Protein AF-A0A484C9Z3-F1 (afdb_monomer_lite)

Radius of gyration: 20.89 Å; chains: 1; bounding box: 57×28×44 Å

Structure (mmCIF, N/CA/C/O backbone):
data_AF-A0A484C9Z3-F1
#
_entry.id   AF-A0A484C9Z3-F1
#
loop_
_atom_site.group_PDB
_atom_site.id
_atom_site.type_symbol
_atom_site.label_atom_id
_atom_site.label_alt_id
_atom_site.label_comp_id
_atom_site.label_asym_id
_atom_site.label_entity_id
_atom_site.label_seq_id
_atom_site.pdbx_PDB_ins_code
_atom_site.Cartn_x
_atom_site.Cartn_y
_atom_site.Cartn_z
_atom_site.occupancy
_atom_site.B_iso_or_equiv
_atom_site.auth_seq_id
_atom_site.auth_comp_id
_atom_site.auth_asym_id
_atom_site.auth_atom_id
_atom_site.pdbx_PDB_model_num
ATOM 1 N N . MET A 1 1 ? -49.842 -3.182 -33.310 1.00 41.25 1 MET A N 1
ATOM 2 C CA . MET A 1 1 ? -48.374 -3.185 -33.141 1.00 41.25 1 MET A CA 1
ATOM 3 C C . MET A 1 1 ? -47.977 -1.760 -32.791 1.00 41.25 1 MET A C 1
ATOM 5 O O . MET A 1 1 ? -48.100 -0.922 -33.676 1.00 41.25 1 MET A O 1
ATOM 9 N N . PRO A 1 2 ? -47.688 -1.426 -31.521 1.00 42.34 2 PRO A N 1
ATOM 10 C CA . PRO A 1 2 ? -47.456 -0.042 -31.143 1.00 42.34 2 PRO A CA 1
ATOM 11 C C . PRO A 1 2 ? -46.050 0.413 -31.545 1.00 42.34 2 PRO A C 1
ATOM 13 O O . PRO A 1 2 ? -45.091 -0.356 -31.564 1.00 42.34 2 PRO A O 1
ATOM 16 N N . THR A 1 3 ? -46.006 1.685 -31.902 1.00 41.41 3 THR A N 1
ATOM 17 C CA . THR A 1 3 ? -44.913 2.480 -32.450 1.00 41.41 3 THR A CA 1
ATOM 18 C C . THR A 1 3 ? -43.784 2.660 -31.430 1.00 41.41 3 THR A C 1
ATOM 20 O O . THR A 1 3 ? -44.030 3.133 -30.323 1.00 41.41 3 THR A O 1
ATOM 23 N N . LEU A 1 4 ? -42.546 2.311 -31.798 1.00 43.00 4 LEU A N 1
ATOM 24 C CA . LEU A 1 4 ? -41.351 2.653 -31.020 1.00 43.00 4 LEU A CA 1
ATOM 25 C C . LEU A 1 4 ? -40.994 4.121 -31.275 1.00 43.00 4 LEU A C 1
ATOM 27 O O . LEU A 1 4 ? -40.692 4.504 -32.405 1.00 43.00 4 LEU A O 1
ATOM 31 N N . LEU A 1 5 ? -41.053 4.924 -30.213 1.00 39.78 5 LEU A N 1
ATOM 32 C CA . LEU A 1 5 ? -40.548 6.293 -30.174 1.00 39.78 5 LEU A CA 1
ATOM 33 C C . LEU A 1 5 ? -39.052 6.294 -30.518 1.00 39.78 5 LEU A C 1
ATOM 35 O O . LEU A 1 5 ? -38.257 5.585 -29.902 1.00 39.78 5 LEU A O 1
ATOM 39 N N . GLN A 1 6 ? -38.694 7.064 -31.541 1.00 47.69 6 GLN A N 1
ATOM 40 C CA . GLN A 1 6 ? -37.319 7.324 -31.949 1.00 47.69 6 GLN A CA 1
ATOM 41 C C . GLN A 1 6 ? -36.837 8.554 -31.173 1.00 47.69 6 GLN A C 1
ATOM 43 O O . GLN A 1 6 ? -37.170 9.682 -31.529 1.00 47.69 6 GLN A O 1
ATOM 48 N N . GLU A 1 7 ? -36.089 8.330 -30.094 1.00 56.09 7 GLU A N 1
ATOM 49 C CA . GLU A 1 7 ? -35.387 9.401 -29.382 1.00 56.09 7 GLU A CA 1
ATOM 50 C C . GLU A 1 7 ? -34.123 9.811 -30.173 1.00 56.09 7 GLU A C 1
ATOM 52 O O . GLU A 1 7 ? -33.440 8.947 -30.737 1.00 56.09 7 GLU A O 1
ATOM 57 N N . PRO A 1 8 ? -33.789 11.112 -30.254 1.00 42.81 8 PRO A N 1
ATOM 58 C CA . PRO A 1 8 ? -32.694 11.610 -31.079 1.00 42.81 8 PRO A CA 1
ATOM 59 C C . PRO A 1 8 ? -31.318 11.266 -30.486 1.00 42.81 8 PRO A C 1
ATOM 61 O O . PRO A 1 8 ? -31.039 11.498 -29.312 1.00 42.81 8 PRO A O 1
ATOM 64 N N . LEU A 1 9 ? -30.442 10.739 -31.348 1.00 46.00 9 LEU A N 1
ATOM 65 C CA . LEU A 1 9 ? -29.035 10.402 -31.103 1.00 46.00 9 LEU A CA 1
ATOM 66 C C . LEU A 1 9 ? -28.229 11.602 -30.572 1.00 46.00 9 LEU A C 1
ATOM 68 O O . LEU A 1 9 ? -27.614 12.344 -31.337 1.00 46.00 9 LEU A O 1
ATOM 72 N N . LEU A 1 10 ? -28.162 11.752 -29.251 1.00 43.41 10 LEU A N 1
ATOM 73 C CA . LEU A 1 10 ? -27.093 12.498 -28.595 1.00 43.41 10 LEU A CA 1
ATOM 74 C C . LEU A 1 10 ? -25.955 11.532 -28.246 1.00 43.41 10 LEU A C 1
ATOM 76 O O . LEU A 1 10 ? -25.990 10.841 -27.237 1.00 43.41 10 LEU A O 1
ATOM 80 N N . GLY A 1 11 ? -24.946 11.487 -29.115 1.00 46.41 11 GLY A N 1
ATOM 81 C CA . GLY A 1 11 ? -23.529 11.472 -28.728 1.00 46.41 11 GLY A CA 1
ATOM 82 C C . GLY A 1 11 ? -22.938 10.322 -27.904 1.00 46.41 11 GLY A C 1
ATOM 83 O O . GLY A 1 11 ? -21.753 10.405 -27.590 1.00 46.41 11 GLY A O 1
ATOM 84 N N . PHE A 1 12 ? -23.656 9.253 -27.566 1.00 44.75 12 PHE A N 1
ATOM 85 C CA . PHE A 1 12 ? -23.035 8.105 -26.900 1.00 44.75 12 PHE A CA 1
ATOM 86 C C . PHE A 1 12 ? -22.511 7.125 -27.944 1.00 44.75 12 PHE A C 1
ATOM 88 O O . PHE A 1 12 ? -23.235 6.267 -28.446 1.00 44.75 12 PHE A O 1
ATOM 95 N N . SER A 1 13 ? -21.230 7.281 -28.286 1.00 47.44 13 SER A N 1
ATOM 96 C CA . SER A 1 13 ? -20.476 6.250 -28.992 1.00 47.44 13 SER A CA 1
ATOM 97 C C . SER A 1 13 ? -20.618 4.951 -28.195 1.00 47.44 13 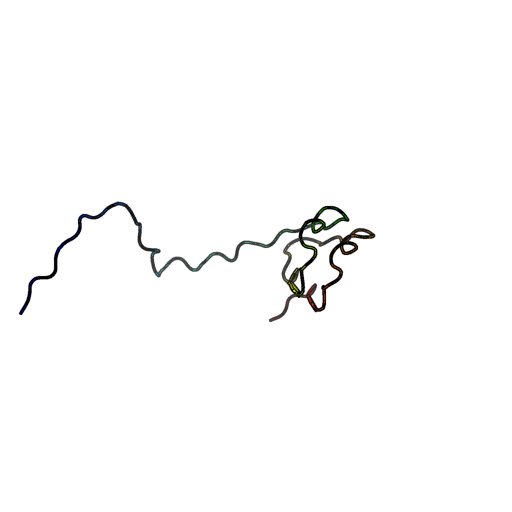SER A C 1
ATOM 99 O O . SER A 1 13 ? -20.092 4.835 -27.088 1.00 47.44 13 SER A O 1
ATOM 101 N N . SER A 1 14 ? -21.413 4.013 -28.712 1.00 54.62 14 SER A N 1
ATOM 102 C CA . SER A 1 14 ? -21.517 2.674 -28.136 1.00 54.62 14 SER A CA 1
ATOM 103 C C . SER A 1 14 ? -20.110 2.076 -28.096 1.00 54.62 14 SER A C 1
ATOM 105 O O . SER A 1 14 ? -19.395 2.192 -29.095 1.00 54.62 14 SER A O 1
ATOM 107 N N . PRO A 1 15 ? -19.669 1.463 -26.985 1.00 54.72 15 PRO A N 1
ATOM 108 C CA . PRO A 1 15 ? -18.376 0.798 -26.969 1.00 54.72 15 PRO A CA 1
ATOM 109 C C . PRO A 1 15 ? -18.383 -0.296 -28.044 1.00 54.72 15 PRO A C 1
ATOM 111 O O . PRO A 1 15 ? -19.170 -1.239 -27.982 1.00 54.72 15 PRO A O 1
ATOM 114 N N . SER A 1 16 ? -17.547 -0.127 -29.072 1.00 54.50 16 SER A N 1
ATOM 115 C CA . SER A 1 16 ? -17.401 -1.093 -30.159 1.00 54.50 16 SER A CA 1
ATOM 116 C C . SER A 1 16 ? -17.012 -2.462 -29.585 1.00 54.50 16 SER A C 1
ATOM 118 O O . SER A 1 16 ? -15.993 -2.549 -28.899 1.00 54.50 16 SER A O 1
ATOM 120 N N . PRO A 1 17 ? -17.730 -3.551 -29.912 1.00 62.00 17 PRO A N 1
ATOM 121 C CA . PRO A 1 17 ? -17.480 -4.889 -29.359 1.00 62.00 17 PRO A CA 1
ATOM 122 C C . PRO A 1 17 ? -16.150 -5.529 -29.812 1.00 62.00 17 PRO A C 1
ATOM 124 O O . PRO A 1 17 ? -15.851 -6.657 -29.435 1.00 62.00 17 PRO A O 1
ATOM 127 N N . HIS A 1 18 ? -15.344 -4.826 -30.617 1.00 60.31 18 HIS A N 1
ATOM 128 C CA . HIS A 1 18 ? -14.088 -5.321 -31.193 1.00 60.31 18 HIS A CA 1
ATOM 129 C C . HIS A 1 18 ? -12.823 -4.687 -30.610 1.00 60.31 18 HIS A C 1
ATOM 131 O O . HIS A 1 18 ? -11.727 -5.026 -31.052 1.00 60.31 18 HIS A O 1
ATOM 137 N N . HIS A 1 19 ? -12.941 -3.790 -29.629 1.00 56.72 19 HIS A N 1
ATOM 138 C CA . HIS A 1 19 ? -11.777 -3.330 -28.880 1.00 56.72 19 HIS A CA 1
ATOM 139 C C . HIS A 1 19 ? -11.784 -4.028 -27.517 1.00 56.72 19 HIS A C 1
ATOM 141 O O . HIS A 1 19 ? -12.592 -3.649 -26.664 1.00 56.72 19 HIS A O 1
ATOM 147 N N . PRO A 1 20 ? -10.949 -5.064 -27.293 1.00 63.44 20 PRO A N 1
ATOM 148 C CA . PRO A 1 20 ? -10.805 -5.609 -25.953 1.00 63.44 20 PRO A CA 1
ATOM 149 C C . PRO A 1 20 ? -10.402 -4.458 -25.023 1.00 63.44 20 PRO A C 1
ATOM 151 O O . PRO A 1 20 ? -9.643 -3.578 -25.450 1.00 63.44 20 PRO A O 1
ATOM 154 N N . PRO A 1 21 ? -10.908 -4.406 -23.779 1.00 57.69 21 PRO A N 1
ATOM 155 C CA . PRO A 1 21 ? -10.352 -3.490 -22.801 1.00 57.69 21 PRO A CA 1
ATOM 156 C C . PRO A 1 21 ? -8.855 -3.779 -22.752 1.00 57.69 21 PRO A C 1
ATOM 158 O O . PRO A 1 21 ? -8.439 -4.877 -22.389 1.00 57.69 21 PRO A O 1
ATOM 161 N N . VAL A 1 22 ? -8.046 -2.821 -23.204 1.00 60.59 22 VAL A N 1
ATOM 162 C CA . VAL A 1 22 ? -6.609 -2.875 -22.971 1.00 60.59 22 VAL A CA 1
ATOM 163 C C . VAL A 1 22 ? -6.461 -2.938 -21.456 1.00 60.59 22 VAL A C 1
ATOM 165 O O . VAL A 1 22 ? -6.930 -2.009 -20.791 1.00 60.59 22 VAL A O 1
ATOM 168 N N . PRO A 1 23 ? -5.904 -4.021 -20.881 1.00 59.94 23 PRO A N 1
ATOM 169 C CA . PRO A 1 23 ? -5.638 -4.039 -19.457 1.00 59.94 23 PRO A CA 1
ATOM 170 C C . PRO A 1 23 ? -4.749 -2.830 -19.183 1.00 59.94 23 PRO A C 1
ATOM 172 O O . PRO A 1 23 ? -3.656 -2.701 -19.743 1.00 59.94 23 PRO A O 1
ATOM 175 N N . GLY A 1 24 ? -5.276 -1.877 -18.414 1.00 62.22 24 GLY A N 1
ATOM 176 C CA . GLY A 1 24 ? -4.492 -0.743 -17.961 1.00 62.22 24 GLY A CA 1
ATOM 177 C C . GLY A 1 24 ? -3.290 -1.319 -17.233 1.00 62.22 24 GLY A C 1
ATOM 178 O O . GLY A 1 24 ? -3.456 -2.046 -16.259 1.00 62.22 24 GLY A O 1
ATOM 179 N N . LEU A 1 25 ? -2.087 -1.077 -17.753 1.00 77.12 25 LEU A N 1
ATOM 180 C CA . LEU A 1 25 ? -0.871 -1.584 -17.131 1.00 77.12 25 LEU A CA 1
ATOM 181 C C . LEU A 1 25 ? -0.761 -0.922 -15.754 1.00 77.12 25 LEU A C 1
ATOM 183 O O . LEU A 1 25 ? -0.444 0.268 -15.672 1.00 77.12 25 LEU A O 1
ATOM 187 N N . ASN A 1 26 ? -1.030 -1.675 -14.688 1.00 80.06 26 ASN A N 1
ATOM 188 C CA . ASN A 1 26 ? -0.857 -1.196 -13.323 1.00 80.06 26 ASN A CA 1
ATOM 189 C C . ASN A 1 26 ? 0.633 -0.911 -13.085 1.00 80.06 26 ASN A C 1
ATOM 191 O O . ASN A 1 26 ? 1.503 -1.737 -13.376 1.00 80.06 26 ASN A O 1
ATOM 195 N N . ARG A 1 27 ? 0.939 0.311 -12.643 1.00 90.31 27 ARG A N 1
ATOM 196 C CA . ARG A 1 27 ? 2.309 0.848 -12.547 1.00 90.31 27 ARG A CA 1
ATOM 197 C C . ARG A 1 27 ? 2.569 1.542 -11.212 1.00 90.31 27 ARG A C 1
ATOM 199 O O . ARG A 1 27 ? 3.356 2.484 -11.144 1.00 90.31 27 ARG A O 1
ATOM 206 N N . ILE A 1 28 ? 1.902 1.105 -10.152 1.00 91.69 28 ILE A N 1
ATOM 207 C CA . ILE A 1 28 ? 2.174 1.595 -8.804 1.00 91.69 28 ILE A CA 1
ATOM 208 C C . ILE A 1 28 ? 3.573 1.108 -8.420 1.00 91.69 28 ILE A C 1
ATOM 210 O O . ILE A 1 28 ? 3.797 -0.073 -8.167 1.00 91.69 28 ILE A O 1
ATOM 214 N N . SER A 1 29 ? 4.533 2.029 -8.417 1.00 93.62 29 SER A N 1
ATOM 215 C CA . SER A 1 29 ? 5.929 1.745 -8.077 1.00 93.62 29 SER A CA 1
ATOM 216 C C . SER A 1 29 ? 6.239 1.961 -6.601 1.00 93.62 29 SER A C 1
ATOM 218 O O . SER A 1 29 ? 7.236 1.447 -6.104 1.00 93.62 29 SER A O 1
ATOM 220 N N . GLU A 1 30 ? 5.417 2.728 -5.883 1.00 95.25 30 GLU A N 1
ATOM 221 C CA . GLU A 1 30 ? 5.644 3.023 -4.472 1.00 95.25 30 GLU A CA 1
ATOM 222 C C . GLU A 1 30 ? 4.337 3.271 -3.711 1.00 95.25 30 GLU A C 1
ATOM 224 O O . GLU A 1 30 ? 3.452 3.969 -4.204 1.00 95.25 30 GLU A O 1
ATOM 229 N N . ILE A 1 31 ? 4.261 2.745 -2.486 1.00 96.06 31 ILE A N 1
ATOM 230 C CA . ILE A 1 31 ? 3.254 3.098 -1.478 1.00 96.06 31 ILE A CA 1
ATOM 231 C C . ILE A 1 31 ? 3.973 3.507 -0.196 1.00 96.06 31 ILE A C 1
ATOM 233 O O . ILE A 1 31 ? 4.893 2.826 0.266 1.00 96.06 31 ILE A O 1
ATOM 237 N N . ASN A 1 32 ? 3.544 4.620 0.389 1.00 96.56 32 ASN A N 1
ATOM 238 C CA . ASN A 1 32 ? 4.091 5.170 1.621 1.00 96.56 32 ASN A CA 1
ATOM 239 C C . ASN A 1 32 ? 2.985 5.559 2.613 1.00 96.56 32 ASN A C 1
ATOM 241 O O . ASN A 1 32 ? 1.804 5.316 2.376 1.00 96.56 32 ASN A O 1
ATOM 245 N N . SER A 1 33 ? 3.376 6.148 3.744 1.00 96.50 33 SER A N 1
ATOM 246 C CA . SER A 1 33 ? 2.477 6.437 4.867 1.00 96.50 33 SER A CA 1
ATOM 247 C C . SER A 1 33 ? 1.330 7.403 4.557 1.00 96.50 33 SER A C 1
ATOM 249 O O . SER A 1 33 ? 0.403 7.498 5.354 1.00 96.50 33 SER A O 1
ATOM 251 N N . THR A 1 34 ? 1.375 8.139 3.443 1.00 95.50 34 THR A N 1
ATOM 252 C CA . THR A 1 34 ? 0.285 9.035 3.024 1.00 95.50 34 THR A CA 1
ATOM 253 C C . THR A 1 34 ? -0.538 8.473 1.870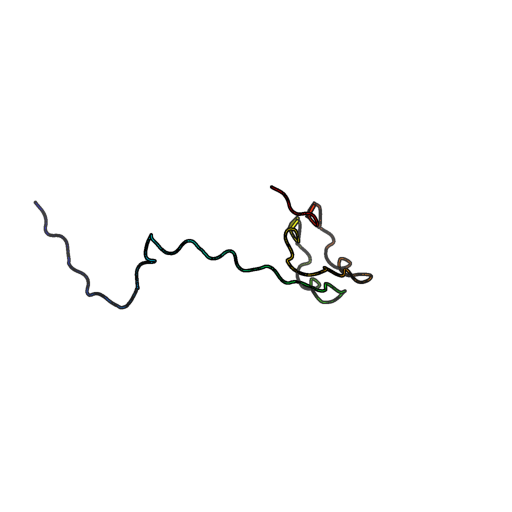 1.00 95.50 34 THR A C 1
ATOM 255 O O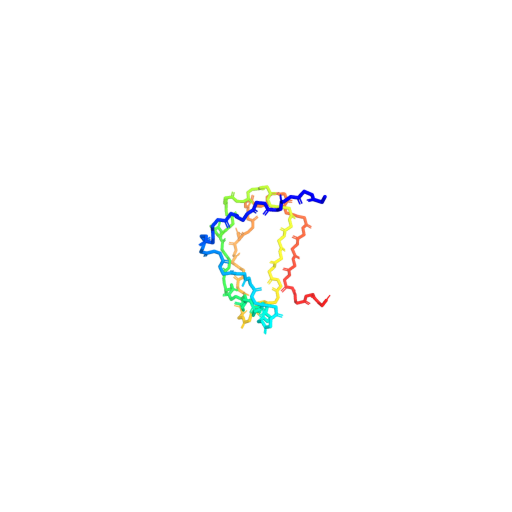 . THR A 1 34 ? -1.642 8.951 1.633 1.00 95.50 34 THR A O 1
ATOM 258 N N . SER A 1 35 ? -0.053 7.441 1.170 1.00 95.56 35 SER A N 1
ATOM 259 C CA . SER A 1 35 ? -0.717 6.886 -0.016 1.00 95.56 35 SER A CA 1
ATOM 260 C C . SER A 1 35 ? -2.134 6.388 0.265 1.00 95.56 35 SER A C 1
ATOM 262 O O . SER A 1 35 ? -3.012 6.540 -0.577 1.00 95.56 35 SER A O 1
ATOM 264 N N . LEU A 1 36 ? -2.355 5.797 1.441 1.00 95.69 36 LEU A N 1
ATOM 265 C CA . LEU A 1 36 ? -3.635 5.198 1.818 1.00 95.69 36 LEU A CA 1
ATOM 266 C C . LEU A 1 36 ? -4.259 5.869 3.042 1.00 95.69 36 LEU A C 1
ATOM 268 O O . LEU A 1 36 ? -5.288 5.412 3.516 1.00 95.69 36 LEU A O 1
ATOM 272 N N . SER A 1 37 ? -3.683 6.949 3.576 1.00 94.12 37 SER A N 1
ATOM 273 C CA . SER A 1 37 ? -4.059 7.473 4.899 1.00 94.12 37 SER A CA 1
ATOM 274 C C . SER A 1 37 ? -5.526 7.902 5.026 1.00 94.12 37 SER A C 1
ATOM 276 O O . SER A 1 37 ? -6.042 7.924 6.132 1.00 94.12 37 SER A O 1
ATOM 278 N N . ALA A 1 38 ? -6.197 8.225 3.916 1.00 96.06 38 ALA A N 1
ATOM 279 C CA . ALA A 1 38 ? -7.621 8.574 3.897 1.00 96.06 38 ALA A CA 1
ATOM 280 C C . ALA A 1 38 ? -8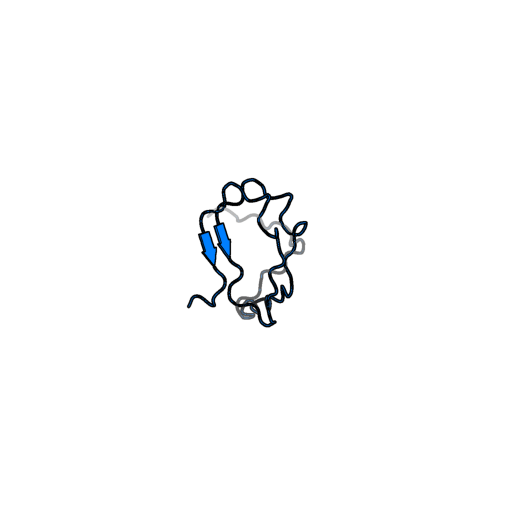.569 7.355 3.862 1.00 96.06 38 ALA A C 1
ATOM 282 O O . ALA A 1 38 ? -9.782 7.517 3.954 1.00 96.06 38 ALA A O 1
ATOM 283 N N . LEU A 1 39 ? -8.037 6.143 3.690 1.00 96.19 39 LEU A N 1
ATOM 284 C CA . LEU A 1 39 ? -8.797 4.902 3.552 1.00 96.19 39 LEU A CA 1
ATOM 285 C C . LEU A 1 39 ? -8.708 4.097 4.855 1.00 96.19 39 LEU A C 1
ATOM 287 O O . LEU A 1 39 ? -8.072 3.042 4.910 1.00 96.19 39 LEU A O 1
ATOM 291 N N . GLU A 1 40 ? -9.299 4.628 5.924 1.00 95.50 40 GLU A N 1
ATOM 292 C CA . GLU A 1 40 ? -9.272 3.998 7.255 1.00 95.50 40 GLU A CA 1
ATOM 293 C C . GLU A 1 40 ? -10.090 2.696 7.298 1.00 95.50 40 GLU A C 1
ATOM 295 O O . GLU A 1 40 ? -9.696 1.726 7.950 1.00 95.50 40 GLU A O 1
ATOM 300 N N . ASP A 1 41 ? -11.175 2.646 6.518 1.00 97.38 41 ASP A N 1
ATOM 301 C CA . ASP A 1 41 ? -12.085 1.500 6.420 1.00 97.38 41 ASP A CA 1
ATOM 302 C C . ASP A 1 41 ? -11.668 0.458 5.368 1.00 97.38 41 ASP A C 1
ATOM 304 O O . ASP A 1 41 ? -12.440 -0.443 5.028 1.00 97.38 41 ASP A O 1
ATOM 308 N N . LEU A 1 42 ? -10.453 0.570 4.820 1.00 97.38 42 LEU A N 1
ATOM 309 C CA . LEU A 1 42 ? -9.957 -0.344 3.793 1.00 97.38 42 LEU A CA 1
ATOM 310 C C . LEU A 1 42 ? -9.817 -1.762 4.363 1.00 97.38 42 LEU A C 1
ATOM 312 O O . LEU A 1 42 ? -8.976 -2.002 5.225 1.00 97.38 42 LEU A O 1
ATOM 316 N N . GLN A 1 43 ? -10.622 -2.699 3.858 1.00 98.06 43 GLN A N 1
ATOM 317 C CA . GLN A 1 43 ? -10.621 -4.097 4.309 1.00 98.06 43 GLN A CA 1
ATOM 318 C C . GLN A 1 43 ? -9.803 -5.022 3.411 1.00 98.06 43 GLN A C 1
ATOM 320 O O . GLN A 1 43 ? -9.121 -5.923 3.904 1.00 98.06 43 GLN A O 1
ATOM 325 N N . GLU A 1 44 ? -9.843 -4.792 2.102 1.00 97.62 44 GLU A N 1
ATOM 326 C CA . GLU A 1 44 ? -9.127 -5.595 1.117 1.00 97.62 44 GLU A CA 1
ATOM 327 C C . GLU A 1 44 ? -8.386 -4.676 0.151 1.00 97.62 44 GLU A C 1
ATOM 329 O O . GLU A 1 44 ? -8.947 -3.698 -0.344 1.00 97.62 44 GLU A O 1
ATOM 334 N N . LEU A 1 45 ? -7.119 -4.993 -0.097 1.00 94.81 45 LEU A N 1
ATOM 335 C CA . LEU A 1 45 ? -6.264 -4.270 -1.021 1.00 94.81 45 LEU A CA 1
ATOM 336 C C . LEU A 1 45 ? -5.538 -5.260 -1.925 1.00 94.81 45 LEU A C 1
ATOM 338 O O . LEU A 1 45 ? -4.803 -6.127 -1.449 1.00 94.81 45 LEU A O 1
ATOM 342 N N . ASP A 1 46 ? -5.726 -5.091 -3.228 1.00 93.62 46 ASP A N 1
ATOM 343 C CA . ASP A 1 46 ? -5.019 -5.850 -4.248 1.00 93.62 46 ASP A CA 1
ATOM 344 C C . ASP A 1 46 ? -4.041 -4.936 -4.988 1.00 93.62 46 ASP A C 1
ATOM 346 O O . ASP A 1 46 ? -4.428 -3.966 -5.641 1.00 93.62 46 ASP A O 1
ATOM 350 N N . LEU A 1 47 ? -2.755 -5.224 -4.818 1.00 92.19 47 LEU A N 1
ATOM 351 C CA . LEU A 1 47 ? -1.639 -4.584 -5.506 1.00 92.19 47 LEU A CA 1
ATOM 352 C C . LEU A 1 47 ? -0.920 -5.576 -6.422 1.00 92.19 47 LEU A C 1
ATOM 354 O O . LEU A 1 47 ? 0.194 -5.293 -6.861 1.00 92.19 47 LEU A O 1
ATOM 358 N N . GLY A 1 48 ? -1.528 -6.723 -6.713 1.00 89.44 48 GLY A N 1
ATOM 359 C CA . GLY A 1 48 ? -1.017 -7.707 -7.648 1.00 89.44 48 GLY A CA 1
ATOM 360 C C . GLY A 1 48 ? -0.844 -7.148 -9.060 1.00 89.44 48 GLY A C 1
ATOM 361 O O . GLY A 1 48 ? -1.396 -6.107 -9.433 1.00 89.44 48 GLY A O 1
ATOM 362 N N . GLY A 1 49 ? -0.026 -7.835 -9.859 1.00 88.50 49 GLY A N 1
ATOM 363 C CA . GLY A 1 49 ? 0.118 -7.533 -11.286 1.00 88.50 49 GLY A CA 1
ATOM 364 C C . GLY A 1 49 ? 0.714 -6.154 -11.611 1.00 88.50 49 GLY A C 1
ATOM 365 O O . GLY A 1 49 ? 0.411 -5.595 -12.665 1.00 88.50 49 GLY A O 1
ATOM 366 N N . GLN A 1 50 ? 1.554 -5.576 -10.741 1.00 89.12 50 GLN A N 1
ATOM 367 C CA . GLN A 1 50 ? 2.301 -4.366 -11.109 1.00 89.12 50 GLN A CA 1
ATOM 368 C C . GLN A 1 50 ? 3.352 -4.696 -12.174 1.00 89.12 50 GLN A C 1
ATOM 370 O O . GLN A 1 50 ? 4.185 -5.582 -12.003 1.00 89.12 50 GLN A O 1
ATOM 375 N N . HIS A 1 51 ? 3.384 -3.913 -13.251 1.00 88.81 51 HIS A N 1
ATOM 376 C CA . HIS A 1 51 ? 4.394 -4.030 -14.312 1.00 88.81 51 HIS A CA 1
ATOM 377 C C . HIS A 1 51 ? 5.723 -3.341 -13.962 1.00 88.81 51 HIS A C 1
ATOM 379 O O . HIS A 1 51 ? 6.619 -3.221 -14.798 1.00 88.81 51 HIS A O 1
ATOM 385 N N . VAL A 1 52 ? 5.840 -2.847 -12.733 1.00 89.88 52 VAL A N 1
ATOM 386 C CA . VAL A 1 52 ? 7.019 -2.182 -12.179 1.00 89.88 52 VAL A CA 1
ATOM 387 C C . VAL A 1 52 ? 7.289 -2.738 -10.787 1.00 89.88 52 VAL A C 1
ATOM 389 O O . VAL A 1 52 ? 6.393 -3.272 -10.137 1.00 89.88 52 VAL A O 1
ATOM 392 N N . ARG A 1 53 ? 8.527 -2.594 -10.303 1.00 91.19 53 ARG A N 1
ATOM 393 C CA . ARG A 1 53 ? 8.863 -2.961 -8.924 1.00 91.19 53 ARG A CA 1
ATOM 394 C C . ARG A 1 53 ? 8.046 -2.096 -7.960 1.00 91.19 53 ARG A C 1
ATOM 396 O O . ARG A 1 53 ? 8.282 -0.893 -7.885 1.00 91.19 53 ARG A O 1
ATOM 403 N N . LEU A 1 54 ? 7.153 -2.726 -7.206 1.00 93.12 54 LEU A N 1
ATOM 404 C CA . LEU A 1 54 ? 6.426 -2.101 -6.108 1.00 93.12 54 LEU A CA 1
ATOM 405 C C . LEU A 1 54 ? 7.328 -1.995 -4.871 1.00 93.12 54 LEU A C 1
ATOM 407 O O . LEU A 1 54 ? 7.866 -2.993 -4.389 1.00 93.12 54 LEU A O 1
ATOM 411 N N . VAL A 1 55 ? 7.486 -0.784 -4.343 1.00 95.12 55 VAL A N 1
ATOM 412 C CA . VAL A 1 55 ? 8.191 -0.509 -3.086 1.00 95.12 55 VAL A CA 1
ATOM 413 C C . VAL A 1 55 ? 7.180 -0.105 -2.019 1.00 95.12 55 VAL A C 1
ATOM 415 O O . VAL A 1 55 ? 6.525 0.926 -2.130 1.00 95.12 55 VAL A O 1
ATOM 418 N N . ILE A 1 56 ? 7.078 -0.894 -0.952 1.00 95.31 56 ILE A N 1
ATOM 419 C CA . ILE A 1 56 ? 6.241 -0.570 0.208 1.00 95.31 56 ILE A CA 1
ATOM 420 C C . ILE A 1 56 ? 7.139 0.046 1.281 1.00 95.31 56 ILE A C 1
ATOM 422 O O . ILE A 1 56 ? 8.053 -0.606 1.789 1.00 95.31 56 ILE A O 1
ATOM 426 N N . ARG A 1 57 ? 6.922 1.324 1.604 1.00 97.25 57 ARG A N 1
ATOM 427 C CA . ARG A 1 57 ? 7.688 2.039 2.634 1.00 97.25 57 ARG A CA 1
ATOM 428 C C . ARG A 1 57 ? 7.194 1.687 4.037 1.00 97.25 57 ARG A C 1
ATOM 430 O O . ARG A 1 57 ? 6.084 1.196 4.235 1.00 97.25 57 ARG A O 1
ATOM 437 N N . ASN A 1 58 ? 8.018 2.005 5.033 1.00 96.00 58 ASN A N 1
ATOM 438 C CA . ASN A 1 58 ? 7.626 1.886 6.435 1.00 96.00 58 ASN A CA 1
ATOM 439 C C . ASN A 1 58 ? 6.342 2.673 6.713 1.00 96.00 58 ASN A C 1
ATOM 441 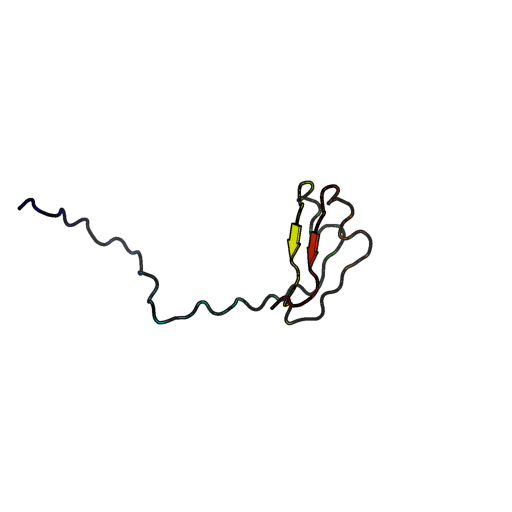O O . ASN A 1 58 ? 6.165 3.784 6.214 1.00 96.00 58 ASN A O 1
ATOM 445 N N . ASN A 1 59 ? 5.474 2.098 7.545 1.00 95.50 59 ASN A N 1
ATOM 446 C CA . ASN A 1 59 ? 4.193 2.684 7.942 1.00 95.50 59 ASN A CA 1
ATOM 447 C C . ASN A 1 59 ? 3.216 2.945 6.778 1.00 95.50 59 ASN A C 1
ATOM 449 O O . ASN A 1 59 ? 2.268 3.700 6.960 1.00 95.50 59 ASN A O 1
ATOM 453 N N . ALA A 1 60 ? 3.401 2.317 5.609 1.00 96.38 60 ALA A N 1
ATOM 454 C CA . ALA A 1 60 ? 2.496 2.459 4.462 1.00 96.38 60 ALA A CA 1
ATOM 455 C C . ALA A 1 60 ? 1.033 2.086 4.761 1.00 96.38 60 ALA A C 1
ATOM 457 O O . ALA A 1 60 ? 0.134 2.589 4.096 1.00 96.38 60 ALA A O 1
ATOM 458 N N . PHE A 1 61 ? 0.812 1.230 5.764 1.00 95.94 61 PHE A N 1
ATOM 459 C CA . PHE A 1 61 ? -0.508 0.717 6.136 1.00 95.94 61 PHE A CA 1
ATOM 460 C C . PHE A 1 61 ? -0.976 1.150 7.537 1.00 95.94 61 PHE A C 1
ATOM 462 O O . PHE A 1 61 ? -1.890 0.550 8.096 1.00 95.94 61 PHE A O 1
ATOM 469 N N . SER A 1 62 ? -0.336 2.148 8.160 1.00 94.62 62 SER A N 1
ATOM 470 C CA . SER A 1 62 ? -0.588 2.488 9.573 1.00 94.62 62 SER A CA 1
ATOM 471 C C . SER A 1 62 ? -2.012 2.989 9.850 1.00 94.62 62 SER A C 1
ATOM 473 O O . SER A 1 62 ? -2.511 2.803 10.959 1.00 94.62 62 SER A O 1
ATOM 475 N N . GLY A 1 63 ? -2.667 3.595 8.855 1.00 94.25 63 GLY A N 1
ATOM 476 C CA . GLY A 1 63 ? -4.059 4.049 8.940 1.00 94.25 63 GLY A CA 1
ATOM 477 C C . GLY A 1 63 ? -5.092 2.967 8.612 1.00 94.25 63 GLY A C 1
ATOM 478 O O . GLY A 1 63 ? -6.265 3.126 8.933 1.00 94.25 63 GLY A O 1
ATOM 479 N N . GLN A 1 64 ? -4.680 1.845 8.015 1.00 96.62 64 GLN A N 1
ATOM 480 C CA . GLN A 1 64 ? -5.583 0.817 7.488 1.00 96.62 64 GLN A CA 1
ATOM 481 C C . GLN A 1 64 ? -5.916 -0.206 8.583 1.00 96.62 64 GLN A C 1
ATOM 483 O O . GLN A 1 64 ? -5.596 -1.390 8.483 1.00 96.62 64 GLN A O 1
ATOM 488 N N . ARG A 1 65 ? -6.543 0.260 9.671 1.00 95.38 65 ARG A N 1
ATOM 489 C CA . ARG A 1 65 ? -6.808 -0.542 10.886 1.00 95.38 65 ARG A CA 1
ATOM 490 C C . ARG A 1 65 ? -7.723 -1.738 10.627 1.00 95.38 65 ARG A C 1
ATOM 492 O O . ARG A 1 65 ? -7.710 -2.691 11.402 1.00 95.38 65 ARG A O 1
ATOM 499 N N . LEU A 1 66 ? -8.519 -1.666 9.564 1.00 97.62 66 LEU A N 1
ATOM 500 C CA . LEU A 1 66 ? -9.463 -2.699 9.159 1.00 97.62 66 LEU A CA 1
ATOM 501 C C . LEU A 1 66 ? -8.943 -3.588 8.022 1.00 97.62 66 LEU A C 1
ATOM 503 O O . LEU A 1 66 ? -9.703 -4.432 7.554 1.00 97.62 66 LEU A O 1
ATOM 507 N N . LEU A 1 67 ? -7.676 -3.460 7.601 1.00 97.06 67 LEU A N 1
ATOM 508 C CA . LEU A 1 67 ? -7.132 -4.268 6.508 1.00 97.06 67 LEU A CA 1
ATOM 509 C C . LEU A 1 67 ? -6.991 -5.729 6.925 1.00 97.06 67 LEU A C 1
ATOM 511 O O . LEU A 1 67 ? -6.285 -6.070 7.872 1.00 97.06 67 LEU A O 1
ATOM 515 N N . ARG A 1 68 ? -7.663 -6.603 6.182 1.00 97.12 68 ARG A N 1
ATOM 516 C CA . ARG A 1 68 ? -7.732 -8.046 6.433 1.00 97.12 68 ARG A CA 1
ATOM 517 C C . ARG A 1 68 ? -7.126 -8.863 5.305 1.00 97.12 68 ARG A C 1
ATOM 519 O O . ARG A 1 68 ? -6.681 -9.980 5.553 1.00 97.12 68 ARG A O 1
ATOM 526 N N . LYS A 1 69 ? -7.096 -8.321 4.086 1.00 96.62 69 LYS A N 1
ATOM 527 C CA . LYS A 1 69 ? -6.514 -8.980 2.917 1.00 96.62 69 LYS A CA 1
ATOM 528 C C . LYS A 1 69 ? -5.607 -8.019 2.163 1.00 96.62 69 LYS A C 1
ATOM 530 O O . LYS A 1 69 ? -6.025 -6.926 1.791 1.00 96.62 69 LYS A O 1
ATOM 535 N N . LEU A 1 70 ? -4.381 -8.468 1.926 1.00 94.25 70 LEU A N 1
ATOM 536 C CA . LEU A 1 70 ? -3.401 -7.788 1.094 1.00 94.25 70 LEU A CA 1
ATOM 537 C C . LEU A 1 70 ? -2.879 -8.786 0.063 1.00 94.25 70 LEU A C 1
ATOM 539 O O . LEU A 1 70 ? -2.303 -9.808 0.437 1.00 94.25 70 LEU A O 1
ATOM 543 N N . VAL A 1 71 ? -3.080 -8.487 -1.215 1.00 93.94 71 VAL A N 1
ATOM 544 C CA . VAL A 1 71 ? -2.528 -9.264 -2.330 1.00 93.94 71 VAL A CA 1
ATOM 545 C C . VAL A 1 71 ? -1.391 -8.456 -2.943 1.00 93.94 71 VAL A C 1
ATOM 547 O O . VAL A 1 71 ? -1.579 -7.305 -3.324 1.00 93.94 71 VAL A O 1
ATOM 550 N N . LEU A 1 72 ? -0.192 -9.038 -2.975 1.00 90.31 72 LEU A N 1
ATOM 551 C CA . LEU A 1 72 ? 1.006 -8.427 -3.573 1.00 90.31 72 LEU A CA 1
ATOM 552 C C . LEU A 1 72 ? 1.514 -9.200 -4.791 1.00 90.31 72 LEU A C 1
ATOM 554 O O . LEU A 1 72 ? 2.399 -8.720 -5.495 1.00 90.31 72 LEU A O 1
ATOM 558 N N . ASP A 1 73 ? 0.993 -10.405 -4.994 1.00 83.06 73 ASP A N 1
ATOM 559 C CA . ASP A 1 73 ? 1.411 -11.297 -6.064 1.00 83.06 73 ASP A CA 1
ATOM 560 C C . ASP A 1 73 ? 0.463 -11.182 -7.255 1.00 83.06 73 ASP A C 1
ATOM 562 O O . ASP A 1 73 ? -0.668 -10.706 -7.123 1.00 83.06 73 ASP A O 1
ATOM 566 N N . ILE A 1 74 ? 0.907 -11.630 -8.423 1.00 72.81 74 ILE A N 1
ATOM 567 C CA . I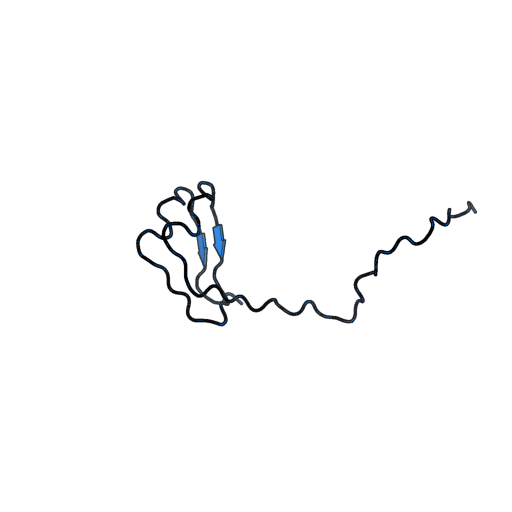LE A 1 74 ? -0.009 -11.857 -9.534 1.00 72.81 74 ILE A CA 1
ATOM 568 C C . ILE A 1 74 ? -0.873 -13.074 -9.177 1.00 72.81 74 ILE A C 1
ATOM 570 O O . ILE A 1 74 ? -0.364 -14.169 -8.959 1.00 72.81 74 ILE A O 1
ATOM 574 N N . THR A 1 75 ? -2.177 -12.868 -9.015 1.00 55.38 75 THR A N 1
ATOM 575 C CA . THR A 1 75 ? -3.124 -13.977 -8.850 1.00 55.38 75 THR A CA 1
ATOM 576 C C . THR A 1 75 ? -3.743 -14.253 -10.217 1.00 55.38 75 THR A C 1
ATOM 578 O O . THR A 1 75 ? -4.390 -13.368 -10.774 1.00 55.38 75 THR A O 1
ATOM 581 N N . ASP A 1 76 ? -3.447 -15.432 -10.778 1.00 52.75 76 ASP A N 1
ATOM 582 C CA . ASP A 1 76 ? -4.154 -16.020 -11.931 1.00 52.75 76 ASP A CA 1
ATOM 583 C C . ASP A 1 76 ? -5.630 -16.314 -11.600 1.00 52.75 76 ASP A C 1
ATOM 585 O O . ASP A 1 76 ? -5.919 -16.695 -10.437 1.00 52.75 76 ASP A O 1
#

Secondary structure (DSSP, 8-state):
-PPPP-----S-----TTS----------EE-TTTSTT-TT--EEE----SS--EE-TTTTTT-TT--EEE-S---

pLDDT: mean 78.94, std 20.76, range [39.78, 98.06]

Organism: Perca flavescens (NCBI:txid8167)

Foldseek 3Di:
DDDDDDDDDDDDPDPDPPDDPPPPQAAQQEAEQPNCQVVLCDAEDEQERHPYHYDYDPNSCVSPPNHDYYHNYHDD

Sequence (76 aa):
MPTLLQEPLLGFSSPSPHHPPVPGLNRISEINSTSLSALEDLQELDLGGQHVRLVIRNNAFSGQRLLRKLVLDITD